Protein AF-A0A0D7K5I6-F1 (afdb_monomer_lite)

Structure (mmCIF, N/CA/C/O backbone):
data_AF-A0A0D7K5I6-F1
#
_entry.id   AF-A0A0D7K5I6-F1
#
loop_
_atom_site.group_PDB
_atom_site.id
_atom_site.type_symbol
_atom_site.label_atom_id
_atom_site.label_alt_id
_atom_site.label_comp_id
_atom_site.label_asym_id
_atom_site.label_entity_id
_atom_site.label_seq_id
_atom_site.pdbx_PDB_ins_code
_atom_site.Cartn_x
_atom_site.Cartn_y
_atom_site.Cartn_z
_atom_site.occupancy
_atom_site.B_iso_or_equiv
_atom_site.auth_seq_id
_atom_site.auth_comp_id
_atom_site.auth_asym_id
_atom_site.auth_atom_id
_atom_site.pdbx_PDB_model_num
ATOM 1 N N . MET A 1 1 ? 34.686 43.578 -2.023 1.00 35.34 1 MET A N 1
ATOM 2 C CA . MET A 1 1 ? 34.295 42.620 -3.078 1.00 35.34 1 MET A CA 1
ATOM 3 C C . MET A 1 1 ? 34.028 41.285 -2.405 1.00 35.34 1 MET A C 1
ATOM 5 O O . MET A 1 1 ? 34.975 40.610 -2.041 1.00 35.34 1 MET A O 1
ATOM 9 N N . ASN A 1 2 ? 32.756 40.970 -2.166 1.00 31.69 2 ASN A N 1
ATOM 10 C CA . ASN A 1 2 ? 32.294 39.670 -1.674 1.00 31.69 2 ASN A CA 1
ATOM 11 C C . ASN A 1 2 ? 31.566 39.000 -2.844 1.00 31.69 2 ASN A C 1
ATOM 13 O O . ASN A 1 2 ? 30.650 39.633 -3.374 1.00 31.69 2 ASN A O 1
ATOM 17 N N . PRO A 1 3 ? 31.918 37.778 -3.270 1.00 41.44 3 PRO A N 1
ATOM 18 C CA . PRO A 1 3 ? 31.042 37.026 -4.145 1.00 41.44 3 PRO A CA 1
ATOM 19 C C . PRO A 1 3 ? 29.921 36.390 -3.314 1.00 41.44 3 PRO A C 1
ATOM 21 O O . PRO A 1 3 ? 30.158 35.731 -2.303 1.00 41.44 3 PRO A O 1
ATOM 24 N N . GLN A 1 4 ? 28.697 36.678 -3.747 1.00 37.31 4 GLN A N 1
ATOM 25 C CA . GLN A 1 4 ? 27.431 36.187 -3.220 1.00 37.31 4 GLN A CA 1
ATOM 26 C C . GLN A 1 4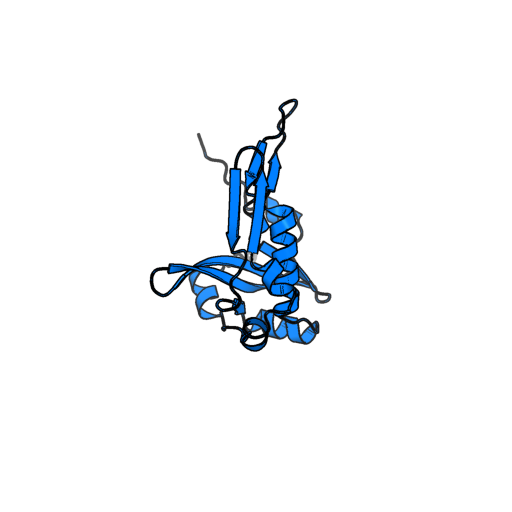 ? 27.343 34.657 -3.211 1.00 37.31 4 GLN A C 1
ATOM 28 O O . GLN A 1 4 ? 27.785 33.974 -4.133 1.00 37.31 4 GLN A O 1
ATOM 33 N N . GLN A 1 5 ? 26.693 34.169 -2.156 1.00 38.88 5 GLN A N 1
ATOM 34 C CA . GLN A 1 5 ? 26.093 32.849 -2.021 1.00 38.88 5 GLN A CA 1
ATOM 35 C C . GLN A 1 5 ? 25.210 32.488 -3.223 1.00 38.88 5 GLN A C 1
ATOM 37 O O . GLN A 1 5 ? 24.343 33.265 -3.615 1.00 38.88 5 GLN A O 1
ATOM 42 N N . ALA A 1 6 ? 25.354 31.257 -3.706 1.00 33.94 6 ALA A N 1
ATOM 43 C CA . ALA A 1 6 ? 24.278 30.526 -4.360 1.00 33.94 6 ALA A CA 1
ATOM 44 C C . ALA A 1 6 ? 23.859 29.401 -3.404 1.00 33.94 6 ALA A C 1
ATOM 46 O O . ALA A 1 6 ? 24.458 28.327 -3.386 1.00 33.94 6 ALA A O 1
ATOM 47 N N . VAL A 1 7 ? 22.877 29.688 -2.549 1.00 36.34 7 VAL A N 1
ATOM 48 C CA . VAL A 1 7 ? 22.110 28.649 -1.859 1.00 36.34 7 VAL A CA 1
ATOM 49 C C . VAL A 1 7 ? 21.167 28.092 -2.915 1.00 36.34 7 VAL A C 1
ATOM 51 O O . VAL A 1 7 ? 20.285 28.794 -3.399 1.00 36.34 7 VAL A O 1
ATOM 54 N N . VAL A 1 8 ? 21.437 26.871 -3.365 1.00 36.31 8 VAL A N 1
ATOM 55 C CA . VAL A 1 8 ? 20.542 26.154 -4.269 1.00 36.31 8 VAL A CA 1
ATOM 56 C C . VAL A 1 8 ? 19.398 25.632 -3.410 1.00 36.31 8 VAL A C 1
ATOM 58 O O . VAL A 1 8 ? 19.526 24.589 -2.769 1.00 36.31 8 VAL A O 1
ATOM 61 N N . ASP A 1 9 ? 18.307 26.396 -3.371 1.00 33.72 9 ASP A N 1
ATOM 62 C CA . ASP A 1 9 ? 17.011 25.952 -2.863 1.00 33.72 9 ASP A CA 1
ATOM 63 C C . ASP A 1 9 ? 16.599 24.698 -3.638 1.00 33.72 9 ASP A C 1
ATOM 65 O O . ASP A 1 9 ? 16.103 24.752 -4.763 1.00 33.72 9 ASP A O 1
ATOM 69 N N . THR A 1 10 ? 16.863 23.540 -3.038 1.00 38.28 10 THR A N 1
ATOM 70 C CA . THR A 1 10 ? 16.440 22.239 -3.560 1.00 38.28 10 THR A CA 1
ATOM 71 C C . THR A 1 10 ? 15.146 21.839 -2.868 1.00 38.28 10 THR A C 1
ATOM 73 O O . THR A 1 10 ? 15.022 20.732 -2.362 1.00 38.28 10 THR A O 1
ATOM 76 N N . ASP A 1 11 ? 14.186 22.758 -2.829 1.00 37.19 11 ASP A N 1
ATOM 77 C CA . ASP A 1 11 ? 12.832 22.481 -2.364 1.00 37.19 11 ASP A CA 1
ATOM 78 C C . ASP A 1 11 ? 11.910 22.445 -3.583 1.00 37.19 11 ASP A C 1
ATOM 80 O O . ASP A 1 11 ? 11.048 23.290 -3.818 1.00 37.19 11 ASP A O 1
ATOM 84 N N . THR A 1 12 ? 12.168 21.473 -4.462 1.00 37.72 12 THR A N 1
ATOM 85 C CA . THR A 1 12 ? 11.199 21.136 -5.502 1.00 37.72 12 THR A CA 1
ATOM 86 C C . THR A 1 12 ? 10.159 20.238 -4.857 1.00 37.72 12 THR A C 1
ATOM 88 O O . THR A 1 12 ? 10.227 19.012 -4.957 1.00 37.72 12 THR A O 1
ATOM 91 N N . ALA A 1 13 ? 9.197 20.868 -4.186 1.00 40.69 13 ALA A N 1
ATOM 92 C CA . ALA A 1 13 ? 7.901 20.272 -3.932 1.00 40.69 13 ALA A CA 1
ATOM 93 C C . ALA A 1 13 ? 7.389 19.711 -5.268 1.00 40.69 13 ALA A C 1
ATOM 95 O O . ALA A 1 13 ? 7.022 20.455 -6.182 1.00 40.69 13 ALA A O 1
ATOM 96 N N . LEU A 1 14 ? 7.460 18.387 -5.423 1.00 40.66 14 LEU A N 1
ATOM 97 C CA . LEU A 1 14 ? 6.870 17.684 -6.551 1.00 40.66 14 LEU A CA 1
ATOM 98 C C . LEU A 1 14 ? 5.370 17.958 -6.498 1.00 40.66 14 LEU A C 1
ATOM 100 O O . LEU A 1 14 ? 4.655 17.359 -5.704 1.00 40.66 14 LEU A O 1
ATOM 104 N N . SER A 1 15 ? 4.904 18.899 -7.318 1.00 38.16 15 SER A N 1
ATOM 105 C CA . SER A 1 15 ? 3.477 19.141 -7.477 1.00 38.16 15 SER A CA 1
ATOM 106 C C . SER A 1 15 ? 2.805 17.838 -7.915 1.00 38.16 15 SER A C 1
ATOM 108 O O . SER A 1 15 ? 3.313 17.170 -8.819 1.00 38.16 15 SER A O 1
ATOM 110 N N . ASP A 1 16 ? 1.667 17.489 -7.316 1.00 46.41 16 ASP A N 1
ATOM 111 C CA . ASP A 1 16 ? 0.940 16.232 -7.566 1.00 46.41 16 ASP A CA 1
ATOM 112 C C . ASP A 1 16 ? 0.669 15.950 -9.057 1.00 46.41 16 ASP A C 1
ATOM 114 O O . ASP A 1 16 ? 0.564 14.796 -9.475 1.00 46.41 16 ASP A O 1
ATOM 118 N N . LYS A 1 17 ? 0.626 16.998 -9.894 1.00 38.97 17 LYS A N 1
ATOM 119 C CA . LYS A 1 17 ? 0.482 16.880 -11.353 1.00 38.97 17 LYS A CA 1
ATOM 120 C C . LYS A 1 17 ? 1.679 16.206 -12.036 1.00 38.97 17 LYS A C 1
ATOM 122 O O . LYS A 1 17 ? 1.474 15.456 -12.979 1.00 38.97 17 LYS A O 1
ATOM 127 N N . THR A 1 18 ? 2.905 16.405 -11.553 1.00 54.97 18 THR A N 1
ATOM 128 C CA . THR A 1 18 ? 4.118 15.854 -12.185 1.00 54.97 18 THR A CA 1
ATOM 129 C C . THR A 1 18 ? 4.310 14.369 -11.881 1.00 54.97 18 THR A C 1
ATOM 131 O O . THR A 1 18 ? 4.910 13.649 -12.672 1.00 54.97 18 THR A O 1
ATOM 134 N N . VAL A 1 19 ? 3.817 13.896 -10.732 1.00 57.28 19 VAL A N 1
ATOM 135 C CA . VAL A 1 19 ? 3.916 12.478 -10.353 1.00 57.28 19 VAL A CA 1
ATOM 136 C C . VAL A 1 19 ? 2.930 11.641 -11.163 1.00 57.28 19 VAL A C 1
ATOM 138 O O . VAL A 1 19 ? 3.314 10.577 -11.641 1.00 57.28 19 VAL A O 1
ATOM 141 N N . ALA A 1 20 ? 1.706 12.135 -11.379 1.00 60.28 20 ALA A N 1
ATOM 142 C CA . ALA A 1 20 ? 0.680 11.443 -12.161 1.00 60.28 20 ALA A CA 1
ATOM 143 C C . ALA A 1 20 ? 1.138 11.115 -13.595 1.00 60.28 20 ALA A C 1
ATOM 145 O O . ALA A 1 20 ? 0.916 10.000 -14.065 1.00 60.28 20 ALA A O 1
ATOM 146 N N . ASP A 1 21 ? 1.859 12.036 -14.241 1.00 61.53 21 ASP A N 1
ATOM 147 C CA . ASP A 1 21 ? 2.392 11.859 -15.600 1.00 61.53 21 ASP A CA 1
ATOM 148 C C . ASP A 1 21 ? 3.543 10.833 -15.687 1.00 61.53 21 ASP A C 1
ATOM 150 O O . ASP A 1 21 ? 3.916 10.394 -16.775 1.00 61.53 21 ASP A O 1
ATOM 154 N N . LEU A 1 22 ? 4.110 10.421 -14.548 1.00 82.00 22 LEU A N 1
ATOM 155 C CA . LEU A 1 22 ? 5.239 9.485 -14.459 1.00 82.00 22 LEU A CA 1
ATOM 156 C C . LEU A 1 22 ? 4.829 8.071 -14.022 1.00 82.00 22 LEU A C 1
ATOM 158 O O . LEU A 1 22 ? 5.695 7.200 -13.876 1.00 82.00 22 LEU A O 1
ATOM 162 N N . LEU A 1 23 ? 3.541 7.847 -13.761 1.00 88.56 23 LEU A N 1
ATOM 163 C CA . LEU A 1 23 ? 3.019 6.598 -13.221 1.00 88.56 23 LEU A CA 1
ATOM 164 C C . LEU A 1 23 ? 2.652 5.613 -14.339 1.00 88.56 23 LEU A C 1
ATOM 166 O O . LEU A 1 23 ? 1.694 5.795 -15.084 1.00 88.56 23 LEU A O 1
ATOM 170 N N . GLU A 1 24 ? 3.393 4.510 -14.413 1.00 93.38 24 GLU A N 1
ATOM 171 C CA . GLU A 1 24 ? 3.092 3.377 -15.288 1.00 93.38 24 GLU A CA 1
ATOM 172 C C . GLU A 1 24 ? 2.237 2.344 -14.547 1.00 93.38 24 GLU A C 1
ATOM 174 O O . GLU A 1 24 ? 2.541 1.981 -13.409 1.00 93.38 24 GLU A O 1
ATOM 179 N N . LYS A 1 25 ? 1.205 1.799 -15.199 1.00 93.75 25 LYS A N 1
ATOM 180 C CA . LYS A 1 25 ? 0.410 0.705 -14.625 1.00 93.75 25 LYS A CA 1
ATOM 181 C C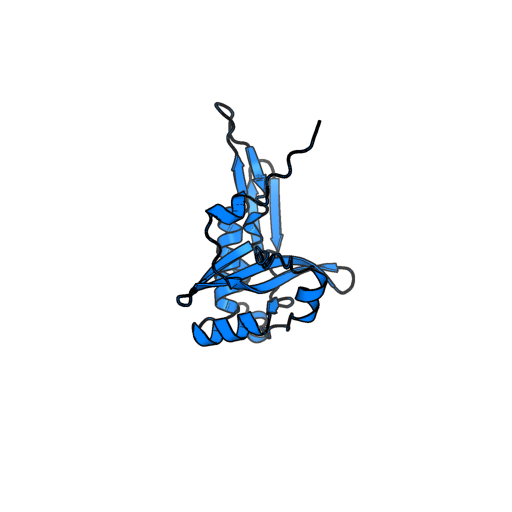 . LYS A 1 25 ? 1.246 -0.575 -14.508 1.00 93.75 25 LYS A C 1
ATOM 183 O O . LYS A 1 25 ? 1.907 -0.987 -15.462 1.00 93.75 25 LYS A O 1
ATOM 188 N N . VAL A 1 26 ? 1.190 -1.224 -13.347 1.00 94.50 26 VAL A N 1
ATOM 189 C CA . VAL A 1 26 ? 1.827 -2.525 -13.111 1.00 94.50 26 VAL A CA 1
ATOM 190 C C . VAL A 1 26 ? 0.894 -3.638 -13.575 1.00 94.50 26 VAL A C 1
ATOM 192 O O . VAL A 1 26 ? -0.274 -3.675 -13.189 1.00 94.50 26 VAL A O 1
ATOM 195 N N . ASP A 1 27 ? 1.409 -4.571 -14.376 1.00 92.88 27 ASP A N 1
ATOM 196 C CA . ASP A 1 27 ? 0.661 -5.777 -14.721 1.00 92.88 27 ASP A CA 1
ATOM 197 C C . ASP A 1 27 ? 0.697 -6.781 -13.561 1.00 92.88 27 ASP A C 1
ATOM 199 O O . ASP A 1 27 ? 1.728 -7.391 -13.269 1.00 92.88 27 ASP A O 1
ATOM 203 N N . LEU A 1 28 ? -0.443 -6.919 -12.886 1.00 93.19 28 LEU A N 1
ATOM 204 C CA . LEU A 1 28 ? -0.675 -7.869 -11.797 1.00 93.19 28 LEU A CA 1
ATOM 205 C C . LEU A 1 28 ? -1.802 -8.858 -12.134 1.00 93.19 28 LEU A C 1
ATOM 207 O O . LEU A 1 28 ? -2.306 -9.532 -11.234 1.00 93.19 28 LEU A O 1
ATOM 211 N N . GLN A 1 29 ? -2.190 -8.985 -13.411 1.00 90.38 29 GLN A N 1
ATOM 212 C CA . GLN A 1 29 ? -3.246 -9.911 -13.848 1.00 90.38 29 GLN A CA 1
ATOM 213 C C . GLN A 1 29 ? -3.052 -11.353 -13.348 1.00 90.38 29 GLN A C 1
ATOM 215 O O . GLN A 1 29 ? -4.030 -11.938 -12.877 1.00 90.38 29 GLN A O 1
ATOM 220 N N . PRO A 1 30 ? -1.827 -11.925 -13.333 1.00 91.06 30 PRO A N 1
ATOM 221 C CA . PRO A 1 30 ? -1.620 -13.265 -12.786 1.00 91.06 30 PRO A CA 1
ATOM 222 C C . PRO A 1 30 ? -2.035 -13.386 -11.312 1.00 91.06 30 PRO A C 1
ATOM 224 O O . PRO A 1 30 ? -2.633 -14.382 -10.917 1.00 91.06 30 PRO A O 1
ATOM 227 N N . LEU A 1 31 ? -1.775 -12.349 -10.506 1.00 91.31 31 LEU A N 1
ATOM 228 C CA . LEU A 1 31 ? -2.146 -12.326 -9.088 1.00 91.31 31 LEU A CA 1
ATOM 229 C C . LEU A 1 31 ? -3.651 -12.131 -8.908 1.00 91.31 31 LEU A C 1
ATOM 231 O O . LEU A 1 31 ? -4.243 -12.705 -8.000 1.00 91.31 31 LEU A O 1
ATOM 235 N N . VAL A 1 32 ? -4.279 -11.326 -9.770 1.00 90.56 32 VAL A N 1
ATOM 236 C CA . VAL A 1 32 ? -5.735 -11.122 -9.768 1.00 90.56 32 VAL A CA 1
ATOM 237 C C . VAL A 1 32 ? -6.467 -12.434 -10.050 1.00 90.56 32 VAL A C 1
ATOM 239 O O . VAL A 1 32 ? -7.478 -12.708 -9.393 1.00 90.56 32 VAL A O 1
ATOM 242 N N . ALA A 1 33 ? -5.956 -13.221 -11.001 1.00 90.56 33 ALA A N 1
ATOM 243 C CA . ALA A 1 33 ? -6.525 -14.499 -11.413 1.00 90.56 33 ALA A CA 1
ATOM 244 C C . ALA A 1 33 ? -6.361 -15.592 -10.343 1.00 90.56 33 ALA A C 1
ATOM 246 O O . ALA A 1 33 ? -7.298 -16.354 -10.100 1.00 90.56 33 ALA A O 1
ATOM 247 N N . ASP A 1 34 ? -5.212 -15.649 -9.667 1.00 91.56 34 ASP A N 1
ATOM 248 C CA . ASP A 1 34 ? -4.963 -16.637 -8.618 1.00 91.56 34 ASP A CA 1
ATOM 249 C C . ASP A 1 34 ? -5.505 -16.178 -7.255 1.00 91.56 34 ASP A C 1
ATOM 251 O O . ASP A 1 34 ? -4.836 -15.499 -6.474 1.00 91.56 34 ASP A O 1
ATOM 255 N N . LYS A 1 35 ? -6.738 -16.592 -6.946 1.00 89.19 35 LYS A N 1
ATOM 256 C CA . LYS A 1 35 ? -7.425 -16.285 -5.678 1.00 89.19 35 LYS A CA 1
ATOM 257 C C . LYS A 1 35 ? -6.877 -17.033 -4.461 1.00 89.19 35 LYS A C 1
ATOM 259 O O . LYS A 1 35 ? -7.298 -16.741 -3.343 1.00 89.19 35 LYS A O 1
ATOM 264 N N . THR A 1 36 ? -5.958 -17.982 -4.642 1.00 89.88 36 THR A N 1
ATOM 265 C CA . THR A 1 36 ? -5.374 -18.739 -3.522 1.00 89.88 36 THR A CA 1
ATOM 266 C C . THR A 1 36 ? -4.275 -17.960 -2.798 1.00 89.88 36 THR A C 1
ATOM 268 O O . THR A 1 36 ? -3.934 -18.272 -1.655 1.00 89.88 36 THR A O 1
ATOM 271 N N . LEU A 1 37 ? -3.752 -16.910 -3.437 1.00 89.25 37 LEU A N 1
ATOM 272 C CA . LEU A 1 37 ? -2.679 -16.088 -2.901 1.00 89.25 37 LEU A CA 1
ATOM 273 C C . LEU A 1 37 ? -3.122 -15.303 -1.662 1.00 89.25 37 LEU A C 1
ATOM 275 O O . LEU A 1 37 ? -4.188 -14.687 -1.616 1.00 89.25 37 LEU A O 1
ATOM 279 N N . SER A 1 38 ? -2.239 -15.235 -0.666 1.00 88.50 38 SER A N 1
ATOM 280 C CA . SER A 1 38 ? -2.485 -14.488 0.573 1.00 88.50 38 SER A CA 1
ATOM 281 C C . SER A 1 38 ? -2.640 -12.980 0.363 1.00 88.50 38 SER A C 1
ATOM 283 O O . SER A 1 38 ? -3.194 -12.310 1.231 1.00 88.50 38 SER A O 1
ATOM 285 N N . ILE A 1 3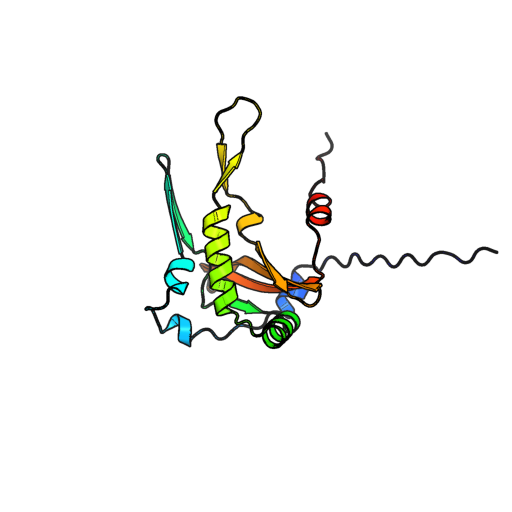9 ? -2.192 -12.444 -0.776 1.00 90.62 39 ILE A N 1
ATOM 286 C CA . ILE A 1 39 ? -2.286 -11.017 -1.102 1.00 90.62 39 ILE A CA 1
ATOM 287 C C . ILE A 1 39 ? -3.739 -10.517 -1.138 1.00 90.62 39 ILE A C 1
ATOM 289 O O . ILE A 1 39 ? -3.996 -9.394 -0.717 1.00 90.62 39 ILE A O 1
ATOM 293 N N . HIS A 1 40 ? -4.703 -11.367 -1.515 1.00 92.00 40 HIS A N 1
ATOM 294 C CA . HIS A 1 40 ? -6.136 -11.024 -1.485 1.00 92.00 40 HIS A CA 1
ATOM 295 C C . HIS A 1 40 ? -6.669 -10.854 -0.058 1.00 92.00 40 HIS A C 1
ATOM 297 O O . HIS A 1 40 ? -7.605 -10.105 0.178 1.00 92.00 40 HIS A O 1
ATOM 303 N N . LYS A 1 41 ? -6.044 -11.501 0.934 1.00 90.75 41 LYS A N 1
ATOM 304 C CA . LYS A 1 41 ? -6.367 -11.256 2.351 1.00 90.75 41 LYS A CA 1
ATOM 305 C C . LYS A 1 41 ? -5.761 -9.953 2.869 1.00 90.75 41 LYS A C 1
ATOM 307 O O . LYS A 1 41 ? -6.157 -9.488 3.928 1.00 90.75 41 LYS A O 1
ATOM 312 N N . ARG A 1 42 ? -4.760 -9.404 2.172 1.00 92.88 42 ARG A N 1
ATOM 313 C CA . ARG A 1 42 ? -4.104 -8.132 2.511 1.00 92.88 42 ARG A CA 1
ATOM 314 C C . ARG A 1 42 ? -4.742 -6.936 1.814 1.00 92.88 42 ARG A C 1
ATOM 316 O O . ARG A 1 42 ? -4.538 -5.817 2.272 1.00 92.88 42 ARG A O 1
ATOM 323 N N . SER A 1 43 ? -5.490 -7.164 0.733 1.00 93.44 43 SER A N 1
ATOM 324 C CA . SER A 1 43 ? -6.200 -6.109 0.006 1.00 93.44 43 SER A CA 1
ATOM 325 C C . SER A 1 43 ? -7.428 -5.594 0.747 1.00 93.44 43 SER A C 1
ATOM 327 O O . SER A 1 43 ? -7.909 -4.514 0.425 1.00 93.44 43 SER A O 1
ATOM 329 N N . GLU A 1 44 ? -7.918 -6.327 1.744 1.00 94.50 44 GLU A N 1
ATOM 330 C CA . GLU A 1 44 ? -9.088 -5.971 2.541 1.00 94.50 44 GLU A CA 1
ATOM 331 C C . GLU A 1 44 ? -8.759 -6.036 4.033 1.00 94.50 44 GLU A C 1
ATOM 333 O O . GLU A 1 44 ? -7.972 -6.870 4.483 1.00 94.50 44 GLU A O 1
ATOM 338 N N . LEU A 1 45 ? -9.384 -5.157 4.810 1.00 94.06 45 LEU A N 1
ATOM 339 C CA . LEU A 1 45 ? -9.264 -5.120 6.258 1.00 94.06 45 LEU A CA 1
ATOM 340 C C . LEU A 1 45 ? -10.654 -5.036 6.882 1.00 94.06 45 LEU A C 1
ATOM 342 O O . LEU A 1 45 ? -11.400 -4.087 6.639 1.00 94.06 45 LEU A O 1
ATOM 346 N N . ALA A 1 46 ? -10.975 -6.022 7.714 1.00 93.56 46 ALA A N 1
ATOM 347 C CA . ALA A 1 46 ? -12.161 -6.013 8.555 1.00 93.56 46 ALA A CA 1
ATOM 348 C C . ALA A 1 46 ? -11.764 -5.657 9.990 1.00 93.56 46 ALA A C 1
ATOM 350 O O . ALA A 1 46 ? -10.863 -6.267 10.566 1.00 93.56 46 ALA A O 1
ATOM 351 N N . ILE A 1 47 ? -12.451 -4.675 10.560 1.00 91.31 47 ILE A N 1
ATOM 352 C CA . ILE A 1 47 ? -12.274 -4.228 11.938 1.00 91.31 47 ILE A CA 1
ATOM 353 C C . ILE A 1 47 ? -13.614 -4.376 12.644 1.00 91.31 47 ILE A C 1
ATOM 355 O O . ILE A 1 47 ? -14.616 -3.824 12.190 1.00 91.31 47 ILE A O 1
ATOM 359 N N . ASP A 1 48 ? -13.605 -5.084 13.769 1.00 91.75 48 ASP A N 1
ATOM 360 C CA . ASP A 1 48 ? -14.745 -5.222 14.673 1.00 91.75 48 ASP A CA 1
ATOM 361 C C . ASP A 1 48 ? -14.350 -4.626 16.027 1.00 91.75 48 ASP A C 1
ATOM 363 O O . ASP A 1 48 ? -13.469 -5.147 16.714 1.00 91.75 48 ASP A O 1
ATOM 367 N N . GLN A 1 49 ? -14.941 -3.482 16.359 1.00 85.75 49 GLN A N 1
ATOM 368 C CA . GLN A 1 49 ? -14.831 -2.821 17.656 1.00 85.75 49 GLN A CA 1
ATOM 369 C C . GLN A 1 49 ? -16.214 -2.820 18.319 1.00 85.75 49 GLN A C 1
ATOM 371 O O . GLN A 1 49 ? -17.226 -2.880 17.616 1.00 85.75 49 GLN A O 1
ATOM 376 N N . PRO A 1 50 ? -16.301 -2.715 19.655 1.00 86.88 50 PRO A N 1
ATOM 377 C CA . PRO A 1 50 ? -17.590 -2.671 20.347 1.00 86.88 50 PRO A CA 1
ATOM 378 C C . PRO A 1 50 ? -18.544 -1.595 19.803 1.00 86.88 50 PRO A C 1
ATOM 380 O O . PRO A 1 50 ? -19.757 -1.794 19.781 1.00 86.88 50 PRO A O 1
ATOM 383 N N . GLU A 1 51 ? -17.998 -0.466 19.352 1.00 86.00 51 GLU A N 1
ATOM 384 C CA . GLU A 1 51 ? -18.752 0.699 18.897 1.00 86.00 51 GLU A CA 1
ATOM 385 C C . GLU A 1 51 ? -19.009 0.718 17.384 1.00 86.00 51 GLU A C 1
ATOM 387 O O . GLU A 1 51 ? -19.922 1.412 16.933 1.00 86.00 51 GLU A O 1
ATOM 392 N N . PHE A 1 52 ? -18.218 -0.002 16.581 1.00 85.88 52 PHE A N 1
ATOM 393 C CA . PHE A 1 52 ? -18.325 0.044 15.124 1.00 85.88 52 PHE A CA 1
ATOM 394 C C . PHE A 1 52 ? -17.737 -1.184 14.428 1.00 85.88 52 PHE A C 1
ATOM 396 O O . PHE A 1 52 ? -16.813 -1.834 14.911 1.00 85.88 52 PHE A O 1
ATOM 403 N N . ARG A 1 53 ? -18.204 -1.415 13.198 1.00 91.38 53 ARG A N 1
ATOM 404 C CA . ARG A 1 53 ? -17.553 -2.310 12.237 1.00 91.38 53 ARG A CA 1
ATOM 405 C C . ARG A 1 53 ? -17.143 -1.546 10.996 1.00 91.38 53 ARG A C 1
ATOM 407 O O . ARG A 1 53 ? -17.935 -0.773 10.462 1.00 91.38 53 ARG A O 1
ATOM 414 N N . LEU A 1 54 ? -15.929 -1.802 10.525 1.00 89.50 54 LEU A N 1
ATOM 415 C CA . LEU A 1 54 ? -15.407 -1.250 9.280 1.00 89.50 54 LEU A CA 1
ATOM 416 C C . LEU A 1 54 ? -14.936 -2.384 8.377 1.00 89.50 54 LEU A C 1
ATOM 418 O O . LEU A 1 54 ? -14.251 -3.304 8.820 1.00 89.50 54 LEU A O 1
ATOM 422 N N . GLN A 1 55 ? -15.285 -2.283 7.102 1.00 92.50 55 GLN A N 1
ATOM 423 C CA . GLN A 1 55 ? -14.677 -3.055 6.027 1.00 92.50 55 GLN A CA 1
ATOM 424 C C . GLN A 1 55 ? -14.001 -2.064 5.091 1.00 92.50 55 GLN A C 1
ATOM 426 O O . GLN A 1 55 ? -14.634 -1.124 4.613 1.00 92.50 55 GLN A O 1
ATOM 431 N N . ILE A 1 56 ? -12.701 -2.239 4.891 1.00 92.31 56 ILE A N 1
ATOM 432 C CA . ILE A 1 56 ? -11.862 -1.282 4.180 1.00 92.31 56 ILE A CA 1
ATOM 433 C C . ILE A 1 56 ? -11.139 -2.016 3.062 1.00 92.31 56 ILE A C 1
ATOM 435 O O . ILE A 1 56 ? -10.410 -2.973 3.316 1.00 92.31 56 ILE A O 1
ATOM 439 N N . GLN A 1 57 ? -11.294 -1.528 1.832 1.00 94.19 57 GLN A N 1
ATOM 440 C CA . GLN A 1 57 ? -10.396 -1.888 0.743 1.00 94.19 57 GLN A CA 1
ATOM 441 C C . GLN A 1 57 ? -9.064 -1.164 0.969 1.00 94.19 57 GLN A C 1
ATOM 443 O O . GLN A 1 57 ? -8.991 0.061 0.887 1.00 94.19 57 GLN A O 1
ATOM 448 N N . VAL A 1 58 ? -8.009 -1.915 1.265 1.00 94.69 58 VAL A N 1
ATOM 449 C CA . VAL A 1 58 ? -6.665 -1.383 1.525 1.00 94.69 58 VAL A CA 1
ATOM 450 C C . VAL A 1 58 ? -5.983 -0.979 0.219 1.00 94.69 58 VAL A C 1
ATOM 452 O O . VAL A 1 58 ? -5.410 0.110 0.125 1.00 94.69 58 VAL A O 1
ATOM 455 N N . PHE A 1 59 ? -6.090 -1.837 -0.797 1.00 94.50 59 PHE A N 1
ATOM 456 C CA . PHE A 1 59 ? -5.627 -1.599 -2.164 1.00 94.50 59 PHE A CA 1
ATOM 457 C C . PHE A 1 59 ? -6.400 -2.456 -3.162 1.00 94.50 59 PHE A C 1
ATOM 459 O O . PHE A 1 59 ? -6.886 -3.529 -2.812 1.00 94.50 59 PHE A O 1
ATOM 466 N N . ASP A 1 60 ? -6.462 -2.015 -4.414 1.00 92.75 60 ASP A N 1
ATOM 467 C CA . ASP A 1 60 ? -6.971 -2.808 -5.529 1.00 92.75 60 ASP A CA 1
ATOM 468 C C . ASP A 1 60 ? -5.819 -3.204 -6.467 1.00 92.75 60 ASP A C 1
ATOM 470 O O . ASP A 1 60 ? -5.096 -2.357 -6.997 1.00 92.75 60 ASP A O 1
ATOM 474 N N . LEU A 1 61 ? -5.655 -4.511 -6.688 1.00 93.19 61 LEU A N 1
ATOM 475 C CA . LEU A 1 61 ? -4.630 -5.071 -7.575 1.00 93.19 61 LEU A CA 1
ATOM 476 C C . LEU A 1 61 ? -4.778 -4.603 -9.033 1.00 93.19 61 LEU A C 1
ATOM 478 O O . LEU A 1 61 ? -3.799 -4.618 -9.779 1.00 93.19 61 LEU A O 1
ATOM 482 N N . ALA A 1 62 ? -5.975 -4.178 -9.447 1.00 92.00 62 ALA A N 1
ATOM 483 C CA . ALA A 1 62 ? -6.220 -3.636 -10.778 1.00 92.00 62 ALA A CA 1
ATOM 484 C C . ALA A 1 62 ? -5.706 -2.194 -10.953 1.00 92.00 62 ALA A C 1
ATOM 486 O O . ALA A 1 62 ? -5.550 -1.755 -12.099 1.00 92.00 62 ALA A O 1
ATOM 487 N N . TYR A 1 63 ? -5.426 -1.475 -9.860 1.00 93.31 63 TYR A N 1
ATOM 488 C CA . TYR A 1 63 ? -5.067 -0.051 -9.854 1.00 93.31 63 TYR A CA 1
ATOM 489 C C . TYR A 1 63 ? -3.750 0.206 -9.111 1.00 93.31 63 TYR A C 1
ATOM 491 O O . TYR A 1 63 ? -3.666 1.033 -8.203 1.00 93.31 63 TYR A O 1
ATOM 499 N N . VAL A 1 64 ? -2.700 -0.507 -9.522 1.00 95.19 64 VAL A N 1
ATOM 500 C CA . VAL A 1 64 ? -1.337 -0.322 -9.010 1.00 95.19 64 VAL A CA 1
ATOM 501 C C . VAL A 1 64 ? -0.471 0.342 -10.070 1.00 95.19 64 VAL A C 1
ATOM 503 O O . VAL A 1 64 ? -0.390 -0.125 -11.209 1.00 95.19 64 VAL A O 1
ATOM 506 N N . TYR A 1 65 ? 0.211 1.410 -9.674 1.00 95.25 65 TYR A N 1
ATOM 507 C CA . TYR A 1 65 ? 1.048 2.219 -10.545 1.00 95.25 65 TYR A CA 1
ATOM 508 C C . TYR A 1 65 ? 2.440 2.400 -9.950 1.00 95.25 65 TYR A C 1
ATOM 510 O O . TYR A 1 65 ? 2.619 2.401 -8.733 1.00 95.25 65 TYR A O 1
ATOM 518 N N . ILE A 1 66 ? 3.441 2.551 -10.809 1.00 95.88 66 ILE A N 1
ATOM 519 C CA . ILE A 1 66 ? 4.843 2.657 -10.419 1.00 95.88 66 ILE A CA 1
ATOM 520 C C . ILE A 1 66 ? 5.572 3.681 -11.283 1.00 95.88 66 ILE A C 1
ATOM 522 O O . ILE A 1 66 ? 5.359 3.746 -12.490 1.00 95.88 66 ILE A O 1
ATOM 526 N N . THR A 1 67 ? 6.479 4.455 -10.691 1.00 94.94 67 THR A N 1
ATOM 527 C CA . THR A 1 67 ? 7.367 5.324 -11.478 1.00 94.94 67 THR A CA 1
ATOM 528 C C . THR A 1 67 ? 8.529 4.537 -12.080 1.00 94.94 67 THR A C 1
ATOM 530 O O . THR A 1 67 ? 9.015 3.563 -11.495 1.00 94.94 67 THR A O 1
ATOM 533 N N . ALA A 1 68 ? 9.062 4.989 -13.219 1.00 91.88 68 ALA A N 1
ATOM 534 C CA . ALA A 1 68 ? 10.220 4.354 -13.861 1.00 91.88 68 ALA A CA 1
ATOM 535 C C . ALA A 1 68 ? 11.433 4.223 -12.913 1.00 91.88 68 ALA A C 1
ATOM 537 O O . ALA A 1 68 ? 12.114 3.192 -12.893 1.00 91.88 68 ALA A O 1
ATOM 538 N N . LYS A 1 69 ? 11.665 5.236 -12.065 1.00 90.75 69 LYS A N 1
ATOM 539 C CA . LYS A 1 69 ? 12.730 5.228 -11.050 1.00 90.75 69 LYS A CA 1
ATOM 540 C C . LYS A 1 69 ? 12.514 4.127 -10.009 1.00 90.75 69 LYS A C 1
ATOM 542 O O . LYS A 1 69 ? 13.442 3.367 -9.735 1.00 90.75 69 LYS A O 1
ATOM 547 N N . ALA A 1 70 ? 11.301 4.003 -9.468 1.00 92.62 70 ALA A N 1
ATOM 548 C CA . ALA A 1 70 ? 10.973 2.958 -8.501 1.00 92.62 70 ALA A CA 1
ATOM 549 C C . ALA A 1 70 ? 11.066 1.558 -9.123 1.00 92.62 70 ALA A C 1
ATOM 551 O O . ALA A 1 70 ? 11.653 0.653 -8.536 1.00 92.62 70 ALA A O 1
ATOM 552 N N . LYS A 1 71 ? 10.594 1.392 -10.362 1.00 93.25 71 LYS A N 1
ATOM 553 C CA . LYS A 1 71 ? 10.702 0.138 -11.122 1.00 93.25 71 LYS A CA 1
ATOM 554 C C . LYS A 1 71 ? 12.156 -0.294 -11.327 1.00 93.25 71 LYS A C 1
ATOM 556 O O . LYS A 1 71 ? 12.475 -1.473 -11.179 1.00 93.25 71 LYS A O 1
ATOM 561 N N . ALA A 1 72 ? 13.050 0.648 -11.629 1.00 91.06 72 ALA A N 1
ATOM 562 C CA . ALA A 1 72 ? 14.483 0.377 -11.718 1.00 91.06 72 ALA A CA 1
ATOM 563 C C . ALA A 1 72 ? 15.090 0.010 -10.353 1.00 91.06 72 ALA A C 1
ATOM 565 O O . ALA A 1 72 ? 15.903 -0.913 -10.285 1.00 91.06 72 ALA A O 1
ATOM 566 N N . ALA A 1 73 ? 14.680 0.684 -9.274 1.00 91.12 73 ALA A N 1
ATOM 567 C CA . ALA A 1 73 ? 15.123 0.369 -7.918 1.00 91.12 73 ALA A CA 1
ATOM 568 C C . ALA A 1 73 ? 14.706 -1.050 -7.495 1.00 91.12 73 ALA A C 1
ATOM 570 O O . ALA A 1 73 ? 15.556 -1.818 -7.052 1.00 91.12 73 ALA A O 1
ATOM 571 N N . LEU A 1 74 ? 13.451 -1.449 -7.743 1.00 92.94 74 LEU A N 1
ATOM 572 C CA . LEU A 1 74 ? 12.974 -2.810 -7.465 1.00 92.94 74 LEU A CA 1
ATOM 573 C C . LEU A 1 74 ? 13.829 -3.877 -8.140 1.00 92.94 74 LEU A C 1
ATOM 575 O O . LEU A 1 74 ? 14.226 -4.844 -7.496 1.00 92.94 74 LEU A O 1
ATOM 579 N N . ARG A 1 75 ? 14.164 -3.675 -9.420 1.00 92.06 75 ARG A N 1
ATOM 580 C CA . ARG A 1 75 ? 15.015 -4.604 -10.176 1.00 92.06 75 ARG A CA 1
ATOM 581 C C . ARG A 1 75 ? 16.410 -4.735 -9.569 1.00 92.06 75 ARG A C 1
ATOM 583 O O . ARG A 1 75 ? 16.925 -5.843 -9.501 1.00 92.06 75 ARG A O 1
ATOM 590 N N . ARG A 1 76 ? 17.011 -3.628 -9.120 1.00 90.88 76 ARG A N 1
ATOM 591 C CA . ARG A 1 76 ? 18.338 -3.636 -8.475 1.00 90.88 76 ARG A CA 1
ATOM 592 C C . ARG A 1 76 ? 18.319 -4.338 -7.118 1.00 90.88 76 ARG A C 1
ATOM 594 O O . ARG A 1 76 ? 19.306 -4.965 -6.758 1.00 90.88 76 ARG A O 1
ATOM 601 N N . CYS A 1 77 ? 17.209 -4.231 -6.393 1.00 89.88 77 CYS A N 1
ATOM 602 C CA . CYS A 1 77 ? 17.033 -4.817 -5.065 1.00 89.88 77 CYS A CA 1
ATOM 603 C C . CYS A 1 77 ? 16.393 -6.216 -5.090 1.00 89.88 77 CYS A C 1
ATOM 605 O O . CYS A 1 77 ? 16.107 -6.761 -4.031 1.00 89.88 77 CYS A O 1
ATOM 607 N N . TYR A 1 78 ? 16.152 -6.799 -6.271 1.00 91.56 78 TYR A N 1
ATOM 608 C CA . TYR A 1 78 ? 15.467 -8.091 -6.436 1.00 91.56 78 TYR A CA 1
ATOM 609 C C . TYR A 1 78 ? 14.083 -8.156 -5.763 1.00 91.56 78 TYR A C 1
ATOM 611 O O . TYR A 1 78 ? 13.645 -9.205 -5.294 1.00 91.56 78 TYR A O 1
ATOM 619 N N . LEU A 1 79 ? 13.375 -7.026 -5.738 1.00 93.25 79 LEU A N 1
ATOM 620 C CA . LEU A 1 79 ? 12.038 -6.906 -5.163 1.00 93.25 79 LEU A CA 1
ATOM 621 C C . LEU A 1 79 ? 10.966 -6.920 -6.252 1.00 93.25 79 LEU A C 1
ATOM 623 O O . LEU A 1 79 ? 11.200 -6.544 -7.403 1.00 93.25 79 LEU A O 1
ATOM 627 N N . THR A 1 80 ? 9.751 -7.311 -5.870 1.00 94.12 80 THR A N 1
ATOM 628 C CA . THR A 1 80 ? 8.577 -7.283 -6.750 1.00 94.12 80 THR A CA 1
ATOM 629 C C . THR A 1 80 ? 7.522 -6.312 -6.219 1.00 94.12 80 THR A C 1
ATOM 631 O O . THR A 1 80 ? 7.427 -6.110 -5.005 1.00 94.12 80 THR A O 1
ATOM 634 N N . PRO A 1 81 ? 6.672 -5.737 -7.090 1.00 94.75 81 PRO A N 1
ATOM 635 C CA . PRO A 1 81 ? 5.521 -4.957 -6.639 1.00 94.75 81 PRO A CA 1
ATOM 636 C C . PRO A 1 81 ? 4.601 -5.755 -5.704 1.00 94.75 81 PRO A C 1
ATOM 638 O O . PRO A 1 81 ? 4.123 -5.219 -4.714 1.00 94.75 81 PRO A O 1
ATOM 641 N N . ALA A 1 82 ? 4.416 -7.055 -5.961 1.00 94.19 82 ALA A N 1
ATOM 642 C CA . ALA A 1 82 ? 3.602 -7.938 -5.124 1.00 94.19 82 ALA A CA 1
ATOM 643 C C . ALA A 1 82 ? 4.119 -8.034 -3.681 1.00 94.19 82 ALA A C 1
ATOM 645 O O . ALA A 1 82 ? 3.335 -7.955 -2.737 1.00 94.19 82 ALA A O 1
ATOM 646 N N . PHE A 1 83 ? 5.440 -8.156 -3.508 1.00 94.56 83 PHE A N 1
ATOM 647 C CA . PHE A 1 83 ? 6.068 -8.145 -2.188 1.00 94.56 83 PHE A CA 1
ATOM 648 C C . PHE A 1 83 ? 5.783 -6.834 -1.445 1.00 94.56 83 PHE A C 1
ATOM 650 O O . PHE A 1 83 ? 5.410 -6.855 -0.275 1.00 94.56 83 PHE A O 1
ATOM 657 N N . LEU A 1 84 ? 5.906 -5.696 -2.132 1.00 95.56 84 LEU A N 1
ATOM 658 C CA . LEU A 1 84 ? 5.625 -4.394 -1.532 1.00 95.56 84 LEU A CA 1
ATOM 659 C C . LEU A 1 84 ? 4.156 -4.215 -1.152 1.00 95.56 84 LEU A C 1
ATOM 661 O O . LEU A 1 84 ? 3.878 -3.638 -0.106 1.00 95.56 84 LEU A O 1
ATOM 665 N N . LEU A 1 85 ? 3.226 -4.725 -1.959 1.00 96.44 85 LEU A N 1
ATOM 666 C CA . LEU A 1 85 ? 1.794 -4.690 -1.654 1.00 96.44 85 LEU A CA 1
ATOM 667 C C . LEU A 1 85 ? 1.449 -5.538 -0.426 1.00 96.44 85 LEU A C 1
ATOM 669 O O . LEU A 1 85 ? 0.664 -5.098 0.411 1.00 96.44 85 LEU A O 1
ATOM 673 N N . ASP A 1 86 ? 2.067 -6.713 -0.270 1.00 95.25 86 ASP A N 1
ATOM 674 C CA . ASP A 1 86 ? 1.906 -7.526 0.943 1.00 95.25 86 ASP A CA 1
ATOM 675 C C . ASP A 1 86 ? 2.393 -6.770 2.191 1.00 95.25 86 ASP A C 1
ATOM 677 O O . ASP A 1 86 ? 1.677 -6.695 3.194 1.00 95.25 86 ASP A O 1
ATOM 681 N N . LYS A 1 87 ? 3.571 -6.133 2.110 1.00 96.25 87 LYS A N 1
ATOM 682 C CA . LYS A 1 87 ? 4.110 -5.316 3.207 1.00 96.25 87 LYS A CA 1
ATOM 683 C C . LYS A 1 87 ? 3.260 -4.087 3.500 1.00 96.25 87 LYS A C 1
ATOM 685 O O . LYS A 1 87 ? 2.997 -3.815 4.669 1.00 96.25 87 LYS A O 1
ATOM 690 N N . PHE A 1 88 ? 2.788 -3.392 2.470 1.00 96.75 88 PHE A N 1
ATOM 691 C CA . PHE A 1 88 ? 1.889 -2.253 2.614 1.00 96.75 88 PHE A CA 1
ATOM 692 C C . PHE A 1 88 ? 0.573 -2.657 3.284 1.00 96.75 88 PHE A C 1
ATOM 694 O O . PHE A 1 88 ? 0.175 -2.024 4.257 1.00 96.75 88 PHE A O 1
ATOM 701 N N . GLY A 1 89 ? -0.065 -3.744 2.841 1.00 95.94 89 GLY A N 1
ATOM 702 C CA . GLY A 1 89 ? -1.298 -4.233 3.459 1.00 95.94 89 GLY A CA 1
ATOM 703 C C . GLY A 1 89 ? -1.110 -4.648 4.919 1.00 95.94 89 GLY A C 1
ATOM 704 O O . GLY A 1 89 ? -1.949 -4.350 5.768 1.00 95.94 89 GLY A O 1
ATOM 705 N N . ALA A 1 90 ? 0.018 -5.289 5.240 1.00 95.06 90 ALA A N 1
ATOM 706 C CA . ALA A 1 90 ? 0.367 -5.621 6.619 1.00 95.06 90 ALA A CA 1
ATOM 707 C C . ALA A 1 90 ? 0.603 -4.369 7.482 1.00 95.06 90 ALA A C 1
ATOM 709 O O . ALA A 1 90 ? 0.082 -4.306 8.594 1.00 95.06 90 ALA A O 1
ATOM 710 N N . HIS A 1 91 ? 1.339 -3.380 6.965 1.00 95.75 91 HIS A N 1
ATOM 711 C CA . HIS A 1 91 ? 1.553 -2.093 7.626 1.00 95.75 91 HIS A CA 1
ATOM 712 C C . HIS A 1 91 ? 0.223 -1.389 7.899 1.00 95.75 91 HIS A C 1
ATOM 714 O O . HIS A 1 91 ? -0.064 -1.065 9.046 1.00 95.75 91 HIS A O 1
ATOM 720 N N . TYR A 1 92 ? -0.617 -1.236 6.872 1.00 95.56 92 TYR A N 1
ATOM 721 C CA . TYR A 1 92 ? -1.908 -0.561 6.972 1.00 95.56 92 TYR A CA 1
ATOM 722 C C . TYR A 1 92 ? -2.789 -1.192 8.056 1.00 95.56 92 TYR A C 1
ATOM 724 O O . TYR A 1 92 ? -3.322 -0.493 8.912 1.00 95.56 92 TYR A O 1
ATOM 732 N N . ALA A 1 93 ? -2.884 -2.525 8.081 1.00 93.69 93 ALA A N 1
ATOM 733 C CA . ALA A 1 93 ? -3.651 -3.244 9.097 1.00 93.69 93 ALA A CA 1
ATOM 734 C C . ALA A 1 93 ? -3.130 -3.026 10.528 1.00 93.69 93 ALA A C 1
ATOM 736 O O . ALA A 1 93 ? -3.919 -3.010 11.469 1.00 93.69 93 ALA A O 1
ATOM 737 N N . GLN A 1 94 ? -1.815 -2.871 10.697 1.00 93.25 94 GLN A N 1
ATOM 738 C CA . GLN A 1 94 ? -1.189 -2.673 12.005 1.00 93.25 94 GLN A CA 1
ATOM 739 C C . GLN A 1 94 ? -1.296 -1.232 12.505 1.00 93.25 94 GLN A C 1
ATOM 741 O O . GLN A 1 94 ? -1.374 -1.023 13.713 1.00 93.25 94 GLN A O 1
ATOM 746 N N . THR A 1 95 ? -1.269 -0.249 11.604 1.00 93.12 95 THR A N 1
ATOM 747 C CA . THR A 1 95 ? -1.116 1.163 11.978 1.00 93.12 95 THR A CA 1
ATOM 748 C C . THR A 1 95 ? -2.386 1.988 11.826 1.00 93.12 95 THR A C 1
ATOM 750 O O . THR A 1 95 ? -2.459 3.062 12.421 1.00 93.12 95 THR A O 1
ATOM 753 N N . LEU A 1 96 ? -3.402 1.498 11.099 1.00 93.88 96 LEU A N 1
ATOM 754 C CA . LEU A 1 96 ? -4.632 2.249 10.834 1.00 93.88 96 LEU A CA 1
ATOM 755 C C . LEU A 1 96 ? -5.340 2.704 12.112 1.00 93.88 96 LEU A C 1
ATOM 757 O O . LEU A 1 96 ? -5.778 3.847 12.172 1.00 93.88 96 LEU A O 1
ATOM 761 N N . LEU A 1 97 ? -5.479 1.838 13.116 1.00 91.06 97 LEU A N 1
ATOM 762 C CA . LEU A 1 97 ? -6.070 2.221 14.397 1.00 91.06 97 LEU A CA 1
ATOM 763 C C . LEU A 1 97 ? -4.970 2.547 15.393 1.00 91.06 97 LEU A C 1
ATOM 765 O O . LEU A 1 97 ? -4.221 1.670 15.814 1.00 91.06 97 LEU A O 1
ATOM 769 N N . THR A 1 98 ? -4.904 3.810 15.796 1.00 85.75 98 THR A N 1
ATOM 770 C CA . THR A 1 98 ? -3.965 4.275 16.818 1.00 85.75 98 THR A CA 1
ATOM 771 C C . THR A 1 98 ? -4.734 4.800 18.022 1.00 85.75 98 THR A C 1
ATOM 773 O O . THR A 1 98 ? -5.798 5.404 17.885 1.00 85.75 98 THR A O 1
ATOM 776 N N . VAL A 1 99 ? -4.201 4.554 19.220 1.00 84.75 99 VAL A N 1
ATOM 777 C CA . VAL A 1 99 ? -4.773 5.042 20.477 1.00 84.75 99 VAL A CA 1
ATOM 778 C C . VAL A 1 99 ? -3.993 6.268 20.930 1.00 84.75 99 VAL A C 1
ATOM 780 O O . VAL A 1 99 ? -2.834 6.172 21.328 1.00 84.75 99 VAL A O 1
ATOM 783 N N . GLY A 1 100 ? -4.641 7.428 20.890 1.00 76.88 100 GLY A N 1
ATOM 784 C CA . GLY A 1 100 ? -4.100 8.668 21.428 1.00 76.88 100 GLY A CA 1
ATOM 785 C C . GLY A 1 100 ? -4.429 8.792 22.909 1.00 76.88 100 GLY A C 1
ATOM 786 O O . GLY A 1 100 ? -5.598 8.768 23.295 1.00 76.88 100 GLY A O 1
ATOM 787 N N . THR A 1 101 ? -3.417 8.965 23.755 1.00 77.56 101 THR A N 1
ATOM 788 C CA . THR A 1 101 ? -3.605 9.264 25.182 1.00 77.56 101 THR A CA 1
ATOM 789 C C . THR A 1 101 ? -3.123 10.675 25.486 1.00 77.56 101 THR A C 1
ATOM 791 O O . THR A 1 101 ? -1.968 11.001 25.217 1.00 77.56 101 THR A O 1
ATOM 794 N N . ARG A 1 102 ? -3.967 11.508 26.108 1.00 68.19 102 ARG A N 1
ATOM 795 C CA . ARG A 1 102 ? -3.543 12.793 26.683 1.00 68.19 102 ARG A CA 1
ATOM 796 C C . ARG A 1 102 ? -3.631 12.730 28.208 1.00 68.19 102 ARG A C 1
ATOM 798 O O . ARG A 1 102 ? -4.722 12.736 28.776 1.00 68.19 102 ARG A O 1
ATOM 805 N N . GLY A 1 103 ? -2.481 12.696 28.883 1.00 68.81 103 GLY A N 1
ATOM 806 C CA . GLY A 1 103 ? -2.410 12.673 30.349 1.00 68.81 103 GLY A CA 1
ATOM 807 C C . GLY A 1 103 ? -3.078 11.433 30.962 1.00 68.81 103 GLY A C 1
ATOM 808 O O . GLY A 1 103 ? -2.791 10.315 30.556 1.00 68.81 103 GLY A O 1
ATOM 809 N N . LYS A 1 104 ? -3.967 11.628 31.949 1.00 60.81 104 LYS A N 1
ATOM 810 C CA . LYS A 1 104 ? -4.685 10.544 32.659 1.00 60.81 104 LYS A CA 1
ATOM 811 C C . LYS A 1 104 ? -5.987 10.082 31.975 1.00 60.81 104 LYS A C 1
ATOM 813 O O . LYS A 1 104 ? -6.730 9.301 32.567 1.00 60.81 104 LYS A O 1
ATOM 818 N N . LEU A 1 105 ? -6.318 10.593 30.787 1.00 58.78 105 LEU A N 1
ATOM 819 C CA . LEU A 1 105 ? -7.548 10.214 30.083 1.00 58.78 105 LEU A CA 1
ATOM 820 C C . LEU A 1 105 ? -7.441 8.807 29.484 1.00 58.78 105 LEU A C 1
ATOM 822 O O . LEU A 1 105 ? -6.382 8.405 29.002 1.00 58.78 105 LEU A O 1
ATOM 826 N N . LYS A 1 106 ? -8.569 8.083 29.483 1.00 66.56 106 L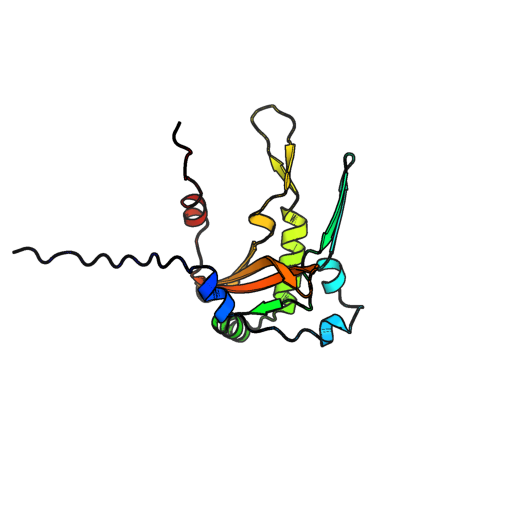YS A N 1
ATOM 827 C CA . LYS A 1 106 ? -8.722 6.836 28.723 1.00 66.56 106 LYS A CA 1
ATOM 828 C C . LYS A 1 106 ? -8.484 7.151 27.243 1.00 66.56 106 LYS A C 1
ATOM 830 O O . LYS A 1 106 ? -9.031 8.128 26.739 1.00 66.56 106 LYS A O 1
ATOM 835 N N . GLY A 1 107 ? -7.613 6.376 26.600 1.00 76.81 107 GLY A N 1
ATOM 836 C CA . GLY A 1 107 ? -7.177 6.632 25.231 1.00 76.81 107 GLY A CA 1
ATOM 837 C C . GLY A 1 107 ? -8.342 6.685 24.243 1.00 76.81 107 GLY A C 1
ATOM 838 O O . GLY A 1 107 ? -9.310 5.941 24.383 1.00 76.81 107 GLY A O 1
ATOM 839 N N . VAL A 1 108 ? -8.242 7.578 23.259 1.00 80.31 108 VAL A N 1
ATOM 840 C CA . VAL A 1 108 ? -9.192 7.684 22.147 1.00 80.31 108 VAL A CA 1
ATOM 841 C C . VAL A 1 108 ? -8.591 6.969 20.945 1.00 80.31 108 VAL A C 1
ATOM 843 O O . VAL A 1 108 ? -7.473 7.283 20.536 1.00 80.31 108 VAL A O 1
ATOM 846 N N . THR A 1 109 ? -9.329 6.018 20.379 1.00 85.19 109 THR A N 1
ATOM 847 C CA . THR A 1 109 ? -8.950 5.349 19.131 1.00 85.19 109 THR A CA 1
ATOM 848 C C . THR A 1 109 ? -9.315 6.241 17.948 1.00 85.19 109 THR A C 1
ATOM 850 O O . THR A 1 109 ? -10.455 6.693 17.845 1.00 85.19 109 THR A O 1
ATOM 853 N N . TYR A 1 110 ? -8.368 6.484 17.047 1.00 86.56 110 TYR A N 1
ATOM 854 C CA . TYR A 1 110 ? -8.586 7.248 15.819 1.00 86.56 110 TYR A CA 1
ATOM 855 C C . TYR A 1 110 ? -7.931 6.564 14.614 1.00 86.56 110 TYR A C 1
ATOM 857 O O . TYR A 1 110 ? -7.077 5.685 14.764 1.00 86.56 110 TYR A O 1
ATOM 865 N N . LEU A 1 111 ? -8.354 6.971 13.413 1.00 88.81 111 LEU A N 1
ATOM 866 C CA . LEU A 1 111 ? -7.758 6.529 12.155 1.00 88.81 111 LEU A CA 1
ATOM 867 C C . LEU A 1 111 ? -6.462 7.299 11.901 1.00 88.81 111 LEU A C 1
ATOM 869 O O . LEU A 1 111 ? -6.477 8.524 11.789 1.00 88.81 111 LEU A O 1
ATOM 873 N N . ASN A 1 112 ? -5.352 6.582 11.798 1.00 90.69 112 ASN A N 1
ATOM 874 C CA . ASN A 1 112 ? -4.047 7.154 11.529 1.00 90.69 112 ASN A CA 1
ATOM 875 C C . ASN A 1 112 ? -3.862 7.391 10.017 1.00 90.69 112 ASN A C 1
ATOM 877 O O . ASN A 1 112 ? -3.791 6.415 9.261 1.00 90.69 112 ASN A O 1
ATOM 881 N N . PRO A 1 113 ? -3.749 8.650 9.549 1.00 88.81 113 PRO A N 1
ATOM 882 C CA . PRO A 1 113 ? -3.509 8.932 8.137 1.00 88.81 113 PRO A CA 1
ATOM 883 C C . PRO A 1 113 ? -2.163 8.383 7.639 1.00 88.81 113 PRO A C 1
ATOM 885 O O . PRO A 1 113 ? -2.069 8.026 6.463 1.00 88.81 113 PRO A O 1
ATOM 888 N N . ASP A 1 114 ? -1.165 8.218 8.511 1.00 90.19 114 ASP A N 1
ATOM 889 C CA . ASP A 1 114 ? 0.157 7.704 8.134 1.00 90.19 114 ASP A CA 1
ATOM 890 C C . ASP A 1 114 ? 0.115 6.234 7.702 1.00 90.19 114 ASP A C 1
ATOM 892 O O . ASP A 1 114 ? 0.992 5.775 6.971 1.00 90.19 114 ASP A O 1
ATOM 896 N N . ALA A 1 115 ? -0.946 5.499 8.061 1.00 93.62 115 ALA A N 1
ATOM 897 C CA . ALA A 1 115 ? -1.158 4.132 7.594 1.00 93.62 115 ALA A CA 1
ATOM 898 C C . ALA A 1 115 ? -1.196 4.041 6.059 1.00 93.62 115 ALA A C 1
ATOM 900 O O . ALA A 1 115 ? -0.800 3.022 5.490 1.00 93.62 115 ALA A O 1
ATOM 901 N N . ASN A 1 116 ? -1.613 5.119 5.378 1.00 95.44 116 ASN A N 1
ATOM 902 C CA . ASN A 1 116 ? -1.682 5.201 3.918 1.00 95.44 116 ASN A CA 1
ATOM 903 C C . ASN A 1 116 ? -0.314 5.175 3.226 1.00 95.44 116 ASN A C 1
ATOM 905 O O . ASN A 1 116 ? -0.288 5.034 2.005 1.00 95.44 116 ASN A O 1
ATOM 909 N N . VAL A 1 117 ? 0.795 5.302 3.956 1.00 95.38 117 VAL A N 1
ATOM 910 C CA . VAL A 1 117 ? 2.138 5.325 3.374 1.00 95.38 117 VAL A CA 1
ATOM 911 C C . VAL A 1 117 ? 3.002 4.258 4.031 1.00 95.38 117 VAL A C 1
ATOM 913 O O . VAL A 1 117 ? 3.307 4.327 5.217 1.00 95.38 117 VAL A O 1
ATOM 916 N N . TYR A 1 118 ? 3.441 3.281 3.244 1.00 96.06 118 TYR A N 1
ATOM 917 C CA . TYR A 1 118 ? 4.482 2.339 3.637 1.00 96.06 118 TYR A CA 1
ATOM 918 C C . TYR A 1 118 ? 5.805 2.714 2.981 1.00 96.06 118 TYR A C 1
ATOM 920 O O . TYR A 1 118 ? 5.864 3.116 1.821 1.00 96.06 118 TYR A O 1
ATOM 928 N N . ARG A 1 119 ? 6.877 2.557 3.744 1.00 94.94 119 ARG A N 1
ATOM 929 C CA . ARG A 1 119 ? 8.231 2.930 3.369 1.00 94.94 119 ARG A CA 1
ATOM 930 C C . ARG A 1 119 ? 9.134 1.712 3.477 1.00 94.94 119 ARG A C 1
ATOM 932 O O . ARG A 1 119 ? 9.139 1.028 4.500 1.00 94.94 119 ARG A O 1
ATOM 939 N N . HIS A 1 120 ? 9.846 1.410 2.397 1.00 94.00 120 HIS A N 1
ATOM 940 C CA . HIS A 1 120 ? 10.761 0.282 2.315 1.00 94.00 120 HIS A CA 1
ATOM 941 C C . HIS A 1 120 ? 12.179 0.767 2.046 1.00 94.00 120 HIS A C 1
ATOM 943 O O . HIS A 1 120 ? 12.497 1.259 0.959 1.00 94.00 120 HIS A O 1
ATOM 949 N N . ASP A 1 121 ? 13.028 0.582 3.046 1.00 91.19 121 ASP A N 1
ATOM 950 C CA . ASP A 1 121 ? 14.447 0.873 2.971 1.00 91.19 121 ASP A CA 1
ATOM 951 C C . ASP A 1 121 ? 15.167 -0.042 1.981 1.00 91.19 121 ASP A C 1
ATOM 953 O O . ASP A 1 121 ? 14.984 -1.258 1.991 1.00 91.19 121 ASP A O 1
ATOM 957 N N . THR A 1 122 ? 16.036 0.542 1.158 1.00 85.56 122 THR A N 1
ATOM 958 C CA . THR A 1 122 ? 16.954 -0.213 0.299 1.00 85.56 122 THR A CA 1
ATOM 959 C C . THR A 1 122 ? 18.403 0.043 0.700 1.00 85.56 122 THR A C 1
ATOM 961 O O . THR A 1 122 ? 18.742 1.107 1.224 1.00 85.56 122 THR A O 1
ATOM 964 N N . ASP A 1 123 ? 19.287 -0.904 0.391 1.00 77.19 123 ASP A N 1
ATOM 965 C CA . ASP A 1 123 ? 20.710 -0.839 0.764 1.00 77.19 123 ASP A CA 1
ATOM 966 C C . ASP A 1 123 ? 21.478 0.319 0.097 1.00 77.19 123 ASP A C 1
ATOM 968 O O . ASP A 1 123 ? 22.576 0.674 0.515 1.00 77.19 123 ASP A O 1
ATOM 972 N N . ASN A 1 124 ? 20.890 0.955 -0.919 1.00 73.56 124 ASN A N 1
ATOM 973 C CA . ASN A 1 124 ? 21.530 1.995 -1.728 1.00 73.56 124 ASN A CA 1
ATOM 974 C C . ASN A 1 124 ? 21.243 3.428 -1.238 1.00 73.56 124 ASN A C 1
ATOM 976 O O . ASN A 1 124 ? 21.405 4.377 -2.005 1.00 73.56 124 ASN A O 1
ATOM 980 N N . GLY A 1 125 ? 20.748 3.602 -0.006 1.00 78.19 125 GLY A N 1
ATOM 981 C CA . GLY A 1 125 ? 20.358 4.918 0.526 1.00 78.19 125 GLY A CA 1
ATOM 982 C C . GLY A 1 125 ? 19.113 5.519 -0.144 1.00 78.19 125 GLY A C 1
ATOM 983 O O . GLY A 1 125 ? 18.832 6.709 0.004 1.00 78.19 125 GLY A O 1
ATOM 984 N N . LEU A 1 126 ? 18.372 4.697 -0.891 1.00 85.75 126 LEU A N 1
ATOM 985 C CA . LEU A 1 126 ? 17.073 5.032 -1.459 1.00 85.75 126 LEU A CA 1
ATOM 986 C C . LEU A 1 126 ? 15.970 4.374 -0.639 1.00 85.75 126 LEU A C 1
ATOM 988 O O . LEU A 1 126 ? 16.150 3.288 -0.084 1.00 85.75 126 LEU A O 1
ATOM 992 N N . GLU A 1 127 ? 14.805 4.997 -0.650 1.00 91.50 127 GLU A N 1
ATOM 993 C CA . GLU A 1 127 ? 13.589 4.432 -0.090 1.00 91.50 127 GLU A CA 1
ATOM 994 C C . GLU A 1 127 ? 12.568 4.226 -1.209 1.00 91.50 127 GLU A C 1
ATOM 996 O O . GLU A 1 127 ? 12.426 5.060 -2.115 1.00 91.50 127 GLU A O 1
ATOM 1001 N N . ILE A 1 128 ? 11.876 3.090 -1.168 1.00 93.75 128 ILE A N 1
ATOM 1002 C CA . ILE A 1 128 ? 10.701 2.846 -1.997 1.00 93.75 128 ILE A CA 1
ATOM 1003 C C . ILE A 1 128 ? 9.473 3.184 -1.162 1.00 93.75 128 ILE A C 1
ATOM 1005 O O . ILE A 1 128 ? 9.268 2.625 -0.085 1.00 93.75 128 ILE A O 1
ATOM 1009 N N . ILE A 1 129 ? 8.656 4.095 -1.674 1.00 95.38 129 ILE A N 1
ATOM 1010 C CA . ILE A 1 129 ? 7.479 4.615 -0.986 1.00 95.38 129 ILE A CA 1
ATOM 1011 C C . ILE A 1 129 ? 6.249 4.036 -1.679 1.00 95.38 129 ILE A C 1
ATOM 1013 O O . ILE A 1 129 ? 6.111 4.124 -2.899 1.00 95.38 129 ILE A O 1
ATOM 1017 N N . VAL A 1 130 ? 5.368 3.424 -0.900 1.00 96.50 130 VAL A N 1
ATOM 1018 C CA . VAL A 1 130 ? 4.108 2.834 -1.348 1.00 96.50 130 VAL A CA 1
ATOM 1019 C C . VAL A 1 130 ? 2.978 3.622 -0.707 1.00 96.50 130 VAL A C 1
ATOM 1021 O O . VAL A 1 130 ? 2.781 3.542 0.504 1.00 96.50 130 VAL A O 1
ATOM 1024 N N . SER A 1 131 ? 2.243 4.375 -1.517 1.00 96.06 131 SER A N 1
ATOM 1025 C CA . SER A 1 131 ? 1.159 5.240 -1.050 1.00 96.06 131 SER A CA 1
ATOM 1026 C C . SER A 1 131 ? -0.184 4.735 -1.556 1.00 96.06 131 SER A C 1
ATOM 1028 O O . SER A 1 131 ? -0.365 4.539 -2.757 1.00 96.06 131 SER A O 1
ATOM 1030 N N . GLY A 1 132 ? -1.133 4.541 -0.645 1.00 94.12 132 GLY A N 1
ATOM 1031 C CA . GLY A 1 132 ? -2.524 4.269 -0.978 1.00 94.12 132 GLY A CA 1
ATOM 1032 C C . GLY A 1 132 ? -3.304 5.571 -1.132 1.00 94.12 132 GLY A C 1
ATOM 1033 O O . GLY A 1 132 ? -3.387 6.361 -0.190 1.00 94.12 132 GLY A O 1
ATOM 1034 N N . VAL A 1 133 ? -3.919 5.771 -2.293 1.00 92.06 133 VAL A N 1
ATOM 1035 C CA . VAL A 1 133 ? -4.706 6.969 -2.606 1.00 92.06 133 VAL A CA 1
ATOM 1036 C C . VAL A 1 133 ? -6.093 6.593 -3.104 1.00 92.06 133 VAL A C 1
ATOM 1038 O O . VAL A 1 133 ? -6.307 5.542 -3.707 1.00 92.06 133 VAL A O 1
ATOM 1041 N N . SER A 1 134 ? -7.066 7.446 -2.806 1.00 90.12 134 SER A N 1
ATOM 1042 C CA . SER A 1 134 ? -8.421 7.292 -3.326 1.00 90.12 134 SER A CA 1
ATOM 1043 C C . SER A 1 134 ? -8.505 8.009 -4.669 1.00 90.12 134 SER A C 1
ATOM 1045 O O . SER A 1 134 ? -8.284 9.215 -4.737 1.00 90.12 134 SER A O 1
ATOM 1047 N N . GLY A 1 135 ? -8.793 7.262 -5.730 1.00 83.38 135 GLY A N 1
ATOM 1048 C CA . GLY A 1 135 ? -9.005 7.793 -7.075 1.00 83.38 135 GLY A CA 1
ATOM 1049 C C . GLY A 1 135 ? -10.448 7.600 -7.526 1.00 83.38 135 GLY A C 1
ATOM 1050 O O . GLY A 1 135 ? -11.186 6.803 -6.950 1.00 83.38 135 GLY A O 1
ATOM 1051 N N . GLU A 1 136 ? -10.851 8.293 -8.587 1.00 86.50 136 GLU A N 1
ATOM 1052 C CA . GLU A 1 136 ? -12.111 8.018 -9.283 1.00 86.50 136 GLU A CA 1
ATOM 1053 C C . GLU A 1 136 ? -11.838 7.357 -10.636 1.00 86.50 136 GLU A C 1
ATOM 1055 O O . GLU A 1 136 ? -11.047 7.854 -11.448 1.00 86.50 136 GLU A O 1
ATOM 1060 N N . ARG A 1 137 ? -12.488 6.217 -10.884 1.00 83.94 137 ARG A N 1
ATOM 1061 C CA . ARG A 1 137 ? -12.449 5.489 -12.158 1.00 83.94 137 ARG A CA 1
ATOM 1062 C C . ARG A 1 137 ? -13.859 5.049 -12.509 1.00 83.94 137 ARG A C 1
ATOM 1064 O O . ARG A 1 137 ? -14.552 4.481 -11.673 1.00 83.94 137 ARG A O 1
ATOM 1071 N N . GLU A 1 138 ? -14.287 5.340 -13.735 1.00 83.69 138 GLU A N 1
ATOM 1072 C CA . GLU A 1 138 ? -15.604 4.924 -14.247 1.00 83.69 138 GLU A CA 1
ATOM 1073 C C . GLU A 1 138 ? -16.777 5.312 -13.315 1.00 83.69 138 GLU A C 1
ATOM 1075 O O . GLU A 1 138 ? -17.736 4.561 -13.144 1.00 83.69 138 GLU A O 1
ATOM 1080 N N . GLY A 1 139 ? -16.687 6.482 -12.667 1.00 84.94 139 GLY A N 1
ATOM 1081 C CA . GLY A 1 139 ? -17.706 6.972 -11.728 1.00 84.94 139 GLY A CA 1
ATOM 1082 C C . GLY A 1 139 ? -17.738 6.256 -10.372 1.00 84.94 139 GLY A C 1
ATOM 1083 O O . GLY A 1 139 ? -18.706 6.407 -9.630 1.00 84.94 139 GLY A O 1
ATOM 1084 N N . LYS A 1 140 ? -16.708 5.469 -10.038 1.00 87.38 140 LYS A N 1
ATOM 1085 C CA . LYS A 1 140 ? -16.553 4.793 -8.744 1.00 87.38 140 LYS A CA 1
ATOM 1086 C C . LYS A 1 140 ? -15.272 5.238 -8.053 1.00 87.38 140 LYS A C 1
ATOM 1088 O O . LYS A 1 140 ? -14.232 5.399 -8.693 1.00 87.38 140 LYS A O 1
ATOM 1093 N N . THR A 1 141 ? -15.336 5.376 -6.732 1.00 88.38 141 THR A N 1
ATOM 1094 C CA . THR A 1 141 ? -14.136 5.521 -5.909 1.00 88.38 141 THR A CA 1
ATOM 1095 C C . THR A 1 141 ? -13.386 4.194 -5.897 1.00 88.38 141 THR A C 1
ATOM 1097 O O . THR A 1 141 ? -13.942 3.162 -5.523 1.00 88.38 141 THR A O 1
ATOM 1100 N N . VAL A 1 142 ? -12.125 4.226 -6.306 1.00 90.56 142 VAL A N 1
ATOM 1101 C CA . VAL A 1 142 ? -11.218 3.080 -6.298 1.00 90.56 142 VAL A CA 1
ATOM 1102 C C . VAL A 1 142 ? -10.034 3.366 -5.395 1.00 90.56 142 VAL A C 1
ATOM 1104 O O . VAL A 1 142 ? -9.641 4.517 -5.182 1.00 90.56 142 VAL A O 1
ATOM 1107 N N . ARG A 1 143 ? -9.450 2.294 -4.866 1.00 93.50 143 ARG A N 1
ATOM 1108 C CA . ARG A 1 143 ? -8.274 2.385 -4.017 1.00 93.50 143 ARG A CA 1
ATOM 1109 C C . ARG A 1 143 ? -7.021 2.091 -4.828 1.00 93.50 143 ARG A C 1
ATOM 1111 O O . ARG A 1 143 ? -6.694 0.931 -5.067 1.00 93.50 143 ARG A O 1
ATOM 1118 N N . GLU A 1 144 ? -6.333 3.145 -5.244 1.00 94.56 144 GLU A N 1
ATOM 1119 C CA . GLU A 1 144 ? -5.106 3.028 -6.022 1.00 94.56 144 GLU A CA 1
ATOM 1120 C C . GLU A 1 144 ? -3.881 2.908 -5.118 1.00 94.56 144 GLU A C 1
ATOM 1122 O O . GLU A 1 144 ? -3.862 3.409 -3.990 1.00 94.56 144 GLU A O 1
ATOM 1127 N N . VAL A 1 145 ? -2.833 2.279 -5.643 1.00 95.88 145 VAL A N 1
ATOM 1128 C CA . VAL A 1 145 ? -1.515 2.254 -5.008 1.00 95.88 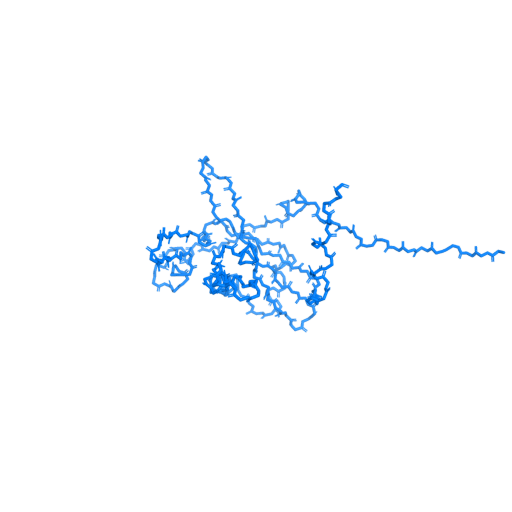145 VAL A CA 1
ATOM 1129 C C . VAL A 1 145 ? -0.485 2.841 -5.949 1.00 95.88 145 VAL A C 1
ATOM 1131 O O . VAL A 1 145 ? -0.359 2.407 -7.094 1.00 95.88 145 VAL A O 1
ATOM 1134 N N . HIS A 1 146 ? 0.276 3.808 -5.453 1.00 96.12 146 HIS A N 1
ATOM 1135 C CA . HIS A 1 146 ? 1.369 4.443 -6.176 1.00 96.12 146 HIS A CA 1
ATOM 1136 C C . HIS A 1 146 ? 2.696 4.037 -5.537 1.00 96.12 146 HIS A C 1
ATOM 1138 O O . HIS A 1 146 ? 2.911 4.237 -4.342 1.00 96.12 146 HIS A O 1
ATOM 1144 N N . ILE A 1 147 ? 3.589 3.458 -6.336 1.00 96.06 147 ILE A N 1
ATOM 1145 C CA . ILE A 1 147 ? 4.925 3.030 -5.922 1.00 96.06 147 ILE A CA 1
ATOM 1146 C C . ILE A 1 147 ? 5.944 4.025 -6.488 1.00 96.06 147 ILE A C 1
ATOM 1148 O O . ILE A 1 147 ? 6.160 4.116 -7.702 1.00 96.06 147 ILE A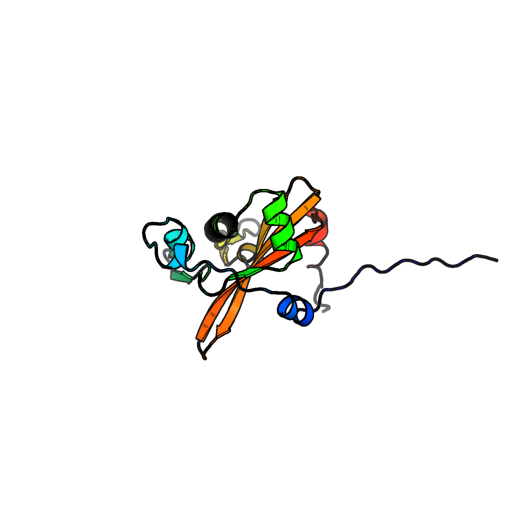 O 1
ATOM 1152 N N . THR A 1 148 ? 6.588 4.778 -5.605 1.00 94.88 148 THR A N 1
ATOM 1153 C CA . THR A 1 148 ? 7.571 5.813 -5.945 1.00 94.88 148 THR A CA 1
ATOM 1154 C C . THR A 1 148 ? 8.907 5.554 -5.245 1.00 94.88 148 THR A C 1
ATOM 1156 O O . THR A 1 148 ? 9.068 4.578 -4.514 1.00 94.88 148 THR A O 1
ATOM 1159 N N . CYS A 1 149 ? 9.924 6.364 -5.545 1.00 91.12 149 CYS A N 1
ATOM 1160 C CA . CYS A 1 149 ? 11.251 6.205 -4.957 1.00 91.12 149 CYS A CA 1
ATOM 1161 C C . CYS A 1 149 ? 11.906 7.563 -4.700 1.00 91.12 149 CYS A C 1
ATOM 1163 O O . CYS A 1 149 ? 12.032 8.389 -5.614 1.00 91.12 149 CYS A O 1
ATOM 1165 N N . GLY A 1 150 ? 12.368 7.755 -3.468 1.00 87.12 150 GLY A N 1
ATOM 1166 C CA . GLY A 1 150 ? 12.996 8.978 -2.982 1.00 87.12 150 GLY A CA 1
ATOM 1167 C C . GLY A 1 150 ? 14.354 8.718 -2.323 1.00 87.12 150 GLY A C 1
ATOM 1168 O O . GLY A 1 150 ? 14.747 7.559 -2.148 1.00 87.12 150 GLY A O 1
ATOM 1169 N N . PRO A 1 151 ? 15.104 9.784 -1.996 1.00 83.88 151 PRO A N 1
ATOM 1170 C CA . PRO A 1 151 ? 16.193 9.664 -1.033 1.00 83.88 151 PRO A CA 1
ATOM 1171 C C . PRO A 1 151 ? 15.632 9.157 0.302 1.00 83.88 151 PRO A C 1
ATOM 1173 O O . PRO A 1 151 ? 14.485 9.453 0.633 1.00 83.88 151 PRO A O 1
ATOM 1176 N N . ARG A 1 152 ? 16.425 8.398 1.064 1.00 81.94 152 ARG A N 1
ATOM 1177 C CA . ARG A 1 152 ? 16.036 8.023 2.428 1.00 81.94 152 ARG A CA 1
ATOM 1178 C C . ARG A 1 152 ? 15.861 9.294 3.264 1.00 81.94 152 ARG A C 1
ATOM 1180 O O . ARG A 1 152 ? 16.835 9.999 3.511 1.00 81.94 152 ARG A O 1
ATOM 1187 N N . THR A 1 153 ? 14.640 9.551 3.714 1.00 70.19 153 THR A N 1
ATOM 1188 C CA . THR A 1 153 ? 14.340 10.613 4.679 1.00 70.19 153 THR A CA 1
ATOM 1189 C C . THR A 1 153 ? 14.545 10.056 6.082 1.00 70.19 153 THR A C 1
ATOM 1191 O O . THR A 1 153 ? 14.025 8.989 6.413 1.00 70.19 153 THR A O 1
ATOM 1194 N N . THR A 1 154 ? 15.316 10.742 6.924 1.00 59.78 154 THR A N 1
ATOM 1195 C CA . THR A 1 154 ? 15.419 10.326 8.332 1.00 59.78 154 THR A CA 1
ATOM 1196 C C . THR A 1 154 ? 14.195 10.824 9.098 1.00 59.78 154 THR A C 1
ATOM 1198 O O . THR A 1 154 ? 13.666 11.894 8.811 1.00 59.78 154 THR A O 1
ATOM 1201 N N . GLN A 1 155 ? 13.721 10.062 10.089 1.00 50.00 155 GLN A N 1
ATOM 1202 C CA . GLN A 1 155 ? 12.489 10.356 10.843 1.00 50.00 155 GLN A CA 1
ATOM 1203 C C . GLN A 1 155 ? 12.440 11.783 11.445 1.00 50.00 155 GLN A C 1
ATOM 1205 O O . GLN A 1 155 ? 11.356 12.305 11.681 1.00 50.00 155 GLN A O 1
ATOM 1210 N N . SER A 1 156 ? 13.596 12.434 11.630 1.00 39.78 156 SER A N 1
ATOM 1211 C CA . SER A 1 156 ? 13.716 13.820 12.107 1.00 39.78 156 SER A CA 1
ATOM 1212 C C . SER A 1 156 ? 13.252 14.888 11.102 1.00 39.78 156 SER A C 1
ATOM 1214 O O . SER A 1 156 ? 12.928 15.998 11.516 1.00 39.78 156 SER A O 1
ATOM 1216 N N . GLU A 1 157 ? 13.225 14.588 9.802 1.00 48.41 157 GLU A N 1
ATOM 1217 C CA . GLU A 1 157 ? 12.819 15.530 8.742 1.00 48.41 157 GLU A CA 1
ATOM 1218 C C . GLU A 1 157 ? 11.305 15.468 8.467 1.00 48.41 157 GLU A C 1
ATOM 1220 O O . GLU A 1 157 ? 10.714 16.431 7.988 1.00 48.41 157 GLU A O 1
ATOM 1225 N N . LEU A 1 158 ? 10.644 14.363 8.834 1.00 51.22 158 LEU A N 1
ATOM 1226 C CA . LEU A 1 158 ? 9.196 14.177 8.667 1.00 51.22 158 LEU A CA 1
ATOM 1227 C C . LEU A 1 158 ? 8.360 14.996 9.663 1.00 51.22 158 LEU A C 1
ATOM 1229 O O . LEU A 1 158 ? 7.221 15.347 9.366 1.00 51.22 158 LEU A O 1
ATOM 1233 N N . THR A 1 159 ? 8.914 15.330 10.830 1.00 43.38 159 THR A N 1
ATOM 1234 C CA . THR A 1 159 ? 8.212 16.106 11.863 1.00 43.38 159 THR A CA 1
ATOM 1235 C C . THR A 1 159 ? 8.304 17.620 11.672 1.00 43.38 159 THR A C 1
ATOM 1237 O O . THR A 1 159 ? 7.517 18.334 12.283 1.00 43.38 159 THR A O 1
ATOM 1240 N N . SER A 1 160 ? 9.217 18.134 10.835 1.00 39.84 160 SER A N 1
ATOM 1241 C CA . SER A 1 160 ? 9.376 19.588 10.644 1.00 39.84 160 SER A CA 1
ATOM 1242 C C . SER A 1 160 ? 8.385 20.193 9.643 1.00 39.84 160 SER A C 1
ATOM 1244 O O . SER A 1 160 ? 8.125 21.390 9.695 1.00 39.84 160 SER A O 1
ATOM 1246 N N . SER A 1 161 ? 7.787 19.381 8.762 1.00 44.25 161 SER A N 1
ATOM 1247 C CA . SER A 1 161 ? 6.840 19.859 7.737 1.00 44.25 161 SER A CA 1
ATOM 1248 C C . SER A 1 161 ? 5.376 19.902 8.202 1.00 44.25 161 SER A C 1
ATOM 1250 O O . SER A 1 161 ? 4.518 20.388 7.471 1.00 44.25 161 SER A O 1
ATOM 1252 N N . ALA A 1 162 ? 5.067 19.401 9.404 1.00 44.38 162 ALA A N 1
ATOM 1253 C CA . ALA A 1 162 ? 3.706 19.377 9.954 1.00 44.38 162 ALA A CA 1
ATOM 1254 C C . ALA A 1 162 ? 3.390 20.560 10.892 1.00 44.38 162 ALA A C 1
ATOM 1256 O O . ALA A 1 162 ? 2.250 20.703 11.332 1.00 44.38 162 ALA A O 1
ATOM 1257 N N . GLU A 1 163 ? 4.363 21.425 11.197 1.00 39.25 163 GLU A N 1
ATOM 1258 C CA . GLU A 1 163 ? 4.168 22.568 12.096 1.00 39.25 163 GLU A CA 1
ATOM 1259 C C . GLU A 1 163 ? 3.819 23.845 11.313 1.00 39.25 163 GLU A C 1
ATOM 1261 O O . GLU A 1 163 ? 4.562 24.822 11.294 1.00 39.25 163 GLU A O 1
ATOM 1266 N N . VAL A 1 164 ? 2.648 23.859 10.669 1.00 44.12 164 VAL A N 1
ATOM 1267 C CA . VAL A 1 164 ? 1.960 25.126 10.375 1.00 44.12 164 VAL A CA 1
ATOM 1268 C C . VAL A 1 164 ? 0.961 25.347 11.501 1.00 44.12 164 VAL A C 1
ATOM 1270 O O . VAL A 1 164 ? -0.177 24.879 11.461 1.00 44.12 164 VAL A O 1
ATOM 1273 N N . ALA A 1 165 ? 1.421 26.018 12.554 1.00 39.69 165 ALA A N 1
ATOM 1274 C CA . ALA A 1 165 ? 0.552 26.476 13.625 1.00 39.69 165 ALA A CA 1
ATOM 1275 C C . ALA A 1 165 ? -0.527 27.412 13.040 1.00 39.69 165 ALA A C 1
ATOM 1277 O O . ALA A 1 165 ? -0.181 28.353 12.320 1.00 39.69 165 ALA A O 1
ATOM 1278 N N . PRO A 1 166 ? -1.825 27.210 13.333 1.00 39.47 166 PRO A N 1
ATOM 1279 C CA . PRO A 1 166 ? -2.827 28.211 13.007 1.00 39.47 166 PRO A CA 1
ATOM 1280 C C . PRO A 1 166 ? -2.553 29.452 13.863 1.00 39.47 166 PRO A C 1
ATOM 1282 O O . PRO A 1 166 ? -2.562 29.383 15.093 1.00 39.47 166 PRO A O 1
ATOM 1285 N N . SER A 1 167 ? -2.272 30.582 13.216 1.00 48.12 167 SER A N 1
ATOM 1286 C CA . SER A 1 167 ? -2.229 31.878 13.892 1.00 48.12 167 SER A CA 1
ATOM 1287 C C . SER A 1 167 ? -3.630 32.208 14.417 1.00 48.12 167 SER A C 1
ATOM 1289 O O . SER A 1 167 ? -4.590 32.200 13.644 1.00 48.12 167 SER A O 1
ATOM 1291 N N . LEU A 1 168 ? -3.734 32.443 15.728 1.00 41.97 168 LEU A N 1
ATOM 1292 C CA . LEU A 1 168 ? -4.897 33.057 16.379 1.00 41.97 168 LEU A CA 1
ATOM 1293 C C . LEU A 1 168 ? -4.911 34.568 16.136 1.00 41.97 168 LEU A C 1
ATOM 1295 O O . LEU A 1 168 ? -3.809 35.163 16.146 1.00 41.97 168 LEU A O 1
#

pLDDT: mean 79.69, std 20.45, range [31.69, 96.75]

Organism: NCBI:txid80878

Secondary structure (DSSP, 8-state):
--PPP----------HHHHHTTEEEP--HHHHH-TTSTHHHHSEEEEEETTEEEEEE---TTSEEEEHHHHHHHHHTT--HHHHHHHHHHHHHHHSEEEE--TTSPPEEEE-GGGGEEEEE-TTSEEEEEEEEEEEETTEEEEEEEEEEEE---HHHHTTSS--PPP-

Sequence (168 aa):
MNPQQAVVDTDTALSDKTVADLLEKVDLQPLVADKTLSIHKRSELAIDQPEFRLQIQVFDLAYVYITAKAKAALRRCYLTPAFLLDKFGAHYAQTLLTVGTRGKLKGVTYLNPDANVYRHDTDNGLEIIVSGVSGEREGKTVREVHITCGPRTTQSELTSSAEVAPSL

Radius of gyration: 19.3 Å; chains: 1; bounding box: 53×61×48 Å

Foldseek 3Di:
DDDDDDPPPPPPPPDPVNQVVQWDDDPPVVVVPPPVDCLVVLQWDWDDDPVDIDIDRLADSRAEIEGPVLVVVCVVQVHDPSNVSSVLSVLLNVQQWDWDDDPPDDTDTHGDPCSQWDWADDPVQKIWIWGWDWDDDPNDTHIHIYIYMDGDDDPVVVVVVPPPDPDD